Protein AF-A0A9P6CHK2-F1 (afdb_monomer)

Organism: NCBI:txid64659

Solvent-accessible surface area (backbone atoms only — not comparable to full-atom values): 5726 Å² total; per-residue (Å²): 115,68,70,64,55,51,57,49,54,55,51,51,52,50,52,53,54,51,50,54,53,48,52,56,48,52,44,52,47,28,54,52,51,20,53,48,27,46,54,51,22,74,68,53,79,56,96,46,66,68,56,31,51,50,47,33,53,50,18,48,54,54,18,52,56,27,51,53,50,34,51,50,49,51,66,73,46,65,62,49,63,58,54,50,56,63,75,51,74,65,71,94,66,94,82,87,81,77,83,88,128

Foldseek 3Di:
DVVVVVVVLVVVLVVLVVVVVVLVVLLVVLVVVLVVLQVQLVPDDDPDVVVNVVSNVVSNVSSVVSVVVSVVSCVVCVCVVVVSVVSPPPPPDDDPDDDDD

Secondary structure (DSSP, 8-state):
-HHHHHHHHHHHHHHHHHHHHHHHHHHHHHHHHHHHHHHHHHT---SSHHHHHHHHHHHHHHHHHHHHHHHHHHHHHTTHHHHHHHHT-S-SS--S-----

Nearest PDB structures (foldseek):
  8ym7-assembly1_A  TM=5.838E-01  e=2.661E-01  Homo sapiens
  6w4k-assembly1_A  TM=5.688E-01  e=3.004E-01  Homo sapiens
  4bay-assembly1_A  TM=5.651E-01  e=3.829E-01  Homo sapiens
  6kgq-assembly1_A  TM=5.679E-01  e=3.829E-01  Homo sapiens
  5l3d-assembly1_A  TM=5.441E-01  e=3.004E-01  Homo sapiens

Sequence (101 aa):
EWCKARARAHRWQEECLLLQEEMRRIEQYFQWQADWWVARGSGASNSDPTVTQGMVAYAHRQNDIRRDMLALCVETWKDLEEYSSLGSGLPNGNVFLTEFH

Stru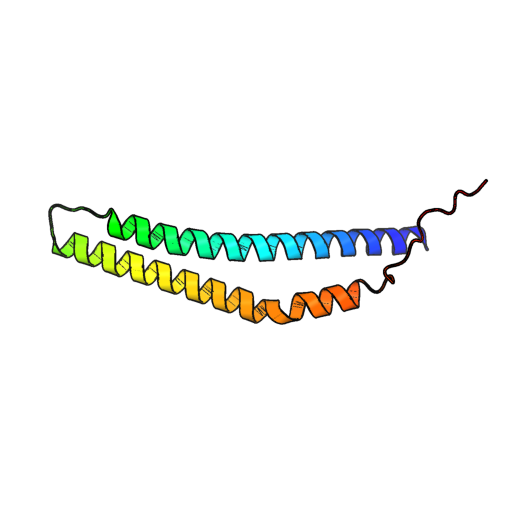cture (mmCIF, N/CA/C/O backbone):
data_AF-A0A9P6CHK2-F1
#
_entry.id   AF-A0A9P6CHK2-F1
#
loop_
_atom_site.group_PDB
_atom_site.id
_atom_site.type_symbol
_atom_site.label_atom_id
_atom_site.label_alt_id
_atom_site.label_comp_id
_atom_site.label_asym_id
_atom_site.label_entity_id
_atom_site.label_seq_id
_atom_site.pdbx_PDB_ins_code
_atom_site.Cartn_x
_atom_site.Cartn_y
_atom_site.Cartn_z
_atom_site.occupancy
_atom_site.B_iso_or_equiv
_atom_site.auth_seq_id
_atom_site.auth_comp_id
_atom_site.auth_asym_id
_atom_site.auth_atom_id
_atom_site.pdbx_PDB_model_num
ATOM 1 N N . GLU A 1 1 ? -16.727 5.676 40.493 1.00 61.91 1 GLU A N 1
ATOM 2 C CA . GLU A 1 1 ? -16.583 4.462 39.657 1.00 61.91 1 GLU A CA 1
ATOM 3 C C . GLU A 1 1 ? -17.116 4.616 38.219 1.00 61.91 1 GLU A C 1
ATOM 5 O O . GLU A 1 1 ? -16.309 4.568 37.297 1.00 61.91 1 GLU A O 1
ATOM 10 N N . TRP A 1 2 ? -18.405 4.907 37.987 1.00 70.81 2 TRP A N 1
ATOM 11 C CA . TRP A 1 2 ? -19.018 4.931 36.638 1.00 70.81 2 TRP A CA 1
ATOM 12 C C . TRP A 1 2 ? -18.421 5.923 35.623 1.00 70.81 2 TRP A C 1
ATOM 14 O O . TRP A 1 2 ? -18.149 5.547 34.484 1.00 70.81 2 TRP A O 1
ATOM 24 N N . CYS A 1 3 ? -18.143 7.169 36.020 1.00 79.56 3 CYS A N 1
ATOM 25 C CA . CYS A 1 3 ? -17.605 8.173 35.089 1.00 79.56 3 CYS A CA 1
ATOM 26 C C . CYS A 1 3 ? -16.213 7.799 34.549 1.00 79.56 3 CYS A C 1
ATOM 28 O O . CYS A 1 3 ? -15.905 8.063 33.391 1.00 79.56 3 CYS A O 1
ATOM 30 N N . LYS A 1 4 ? -15.383 7.131 35.365 1.00 78.31 4 LYS A N 1
ATOM 31 C CA . LYS A 1 4 ? -14.042 6.680 34.956 1.00 78.31 4 LYS A CA 1
ATOM 32 C C . LYS A 1 4 ? -14.118 5.522 33.961 1.00 78.31 4 LYS A C 1
ATOM 34 O O . LYS A 1 4 ? -13.349 5.502 33.007 1.00 78.31 4 LYS A O 1
ATOM 39 N N . ALA A 1 5 ? -15.037 4.577 34.169 1.00 78.00 5 ALA A N 1
ATOM 40 C CA . ALA A 1 5 ? -15.258 3.471 33.239 1.00 78.00 5 ALA A CA 1
ATOM 41 C C . ALA A 1 5 ? -15.789 3.976 31.887 1.00 78.00 5 ALA A C 1
ATOM 43 O O . ALA A 1 5 ? -15.229 3.638 30.846 1.00 78.00 5 ALA A O 1
ATOM 44 N N . ARG A 1 6 ? -16.780 4.878 31.905 1.00 78.94 6 ARG A N 1
ATOM 45 C CA . ARG A 1 6 ? -17.350 5.491 30.696 1.00 78.94 6 ARG A CA 1
ATOM 46 C C . ARG A 1 6 ? -16.314 6.282 29.890 1.00 78.94 6 ARG A C 1
ATOM 48 O O . ARG A 1 6 ? -16.241 6.132 28.677 1.00 78.94 6 ARG A O 1
ATOM 55 N N . ALA A 1 7 ? -15.469 7.071 30.556 1.00 82.44 7 ALA A N 1
ATOM 56 C CA . ALA A 1 7 ? -14.408 7.831 29.891 1.00 82.44 7 ALA A CA 1
ATOM 57 C C . ALA A 1 7 ? -13.323 6.943 29.249 1.00 82.44 7 ALA A C 1
ATOM 59 O O . ALA A 1 7 ? -12.701 7.347 28.271 1.00 82.44 7 ALA A O 1
ATOM 60 N N . ARG A 1 8 ? -13.066 5.740 29.784 1.00 84.00 8 ARG A N 1
ATOM 61 C CA . ARG A 1 8 ? -12.166 4.769 29.135 1.00 84.00 8 ARG A CA 1
ATOM 62 C C . ARG A 1 8 ? -12.818 4.124 27.918 1.00 84.00 8 ARG A C 1
ATOM 64 O O . ARG A 1 8 ? -12.154 4.003 26.901 1.00 84.00 8 ARG A O 1
ATOM 71 N N . ALA A 1 9 ? -14.101 3.774 28.011 1.00 81.50 9 ALA A N 1
ATOM 72 C CA . ALA A 1 9 ? -14.843 3.206 26.888 1.00 81.50 9 ALA A CA 1
ATOM 73 C C . ALA A 1 9 ? -14.905 4.173 25.692 1.00 81.50 9 ALA A C 1
ATOM 75 O O . ALA A 1 9 ? -14.632 3.763 24.571 1.00 81.50 9 ALA A O 1
ATOM 76 N N . HIS A 1 10 ? -15.169 5.464 25.932 1.00 79.62 10 HIS A N 1
ATOM 77 C CA . HIS A 1 10 ? -15.160 6.469 24.861 1.00 79.62 10 HIS A CA 1
ATOM 78 C C . HIS A 1 10 ? -13.785 6.637 24.204 1.00 79.62 10 HIS A C 1
ATOM 80 O O . HIS A 1 10 ? -13.710 6.689 22.983 1.00 79.62 10 HIS A O 1
ATOM 86 N N . ARG A 1 11 ? -12.701 6.689 24.991 1.00 86.00 11 ARG A N 1
ATOM 87 C CA . ARG A 1 11 ? -11.343 6.788 24.429 1.00 86.00 11 ARG A CA 1
ATOM 88 C C . ARG A 1 11 ? -10.959 5.556 23.621 1.00 86.00 11 ARG A C 1
ATOM 90 O O . ARG A 1 11 ? -10.399 5.693 22.547 1.00 86.00 11 ARG A O 1
ATOM 97 N N . TRP A 1 12 ? -11.309 4.370 24.112 1.00 86.50 12 TRP A N 1
ATOM 98 C CA . TRP A 1 12 ? -11.087 3.131 23.374 1.00 86.50 12 TRP A CA 1
ATOM 99 C C . TRP A 1 12 ? -11.817 3.138 22.027 1.00 86.50 12 TRP A C 1
ATOM 101 O O . TRP A 1 12 ? -11.234 2.804 21.004 1.00 86.50 12 TRP A O 1
ATOM 111 N N . GLN A 1 13 ? -13.074 3.588 22.011 1.00 84.94 13 GLN A N 1
ATOM 112 C CA . GLN A 1 13 ? -13.837 3.718 20.772 1.00 84.94 13 GLN A CA 1
ATOM 113 C C . GLN A 1 13 ? -13.180 4.700 19.788 1.00 84.94 13 GLN A C 1
ATOM 115 O O . GLN A 1 13 ? -13.110 4.408 18.597 1.00 84.94 13 GLN A O 1
ATOM 120 N N . GLU A 1 14 ? -12.686 5.841 20.270 1.00 88.12 14 GLU A N 1
ATOM 121 C CA . GLU A 1 14 ? -11.948 6.809 19.449 1.00 88.12 14 GLU A CA 1
ATOM 122 C C . GLU A 1 14 ? -10.665 6.199 18.862 1.00 88.12 14 GLU A C 1
ATOM 124 O O . GLU A 1 14 ? -10.427 6.314 17.662 1.00 88.12 14 GLU A O 1
ATOM 129 N N . GLU A 1 15 ? -9.880 5.486 19.673 1.00 89.44 15 GLU A N 1
ATOM 130 C CA . GLU A 1 15 ? -8.668 4.789 19.227 1.00 89.44 15 GLU A CA 1
ATOM 131 C C . GLU A 1 15 ? -8.973 3.733 18.151 1.00 89.44 15 GLU A C 1
ATOM 133 O O . GLU A 1 15 ? -8.253 3.654 17.154 1.00 89.44 15 GLU A O 1
ATOM 138 N N . CYS A 1 16 ? -10.062 2.967 18.293 1.00 87.50 16 CYS A N 1
ATOM 139 C CA . CYS A 1 16 ? -10.492 2.008 17.272 1.00 87.50 16 CYS A CA 1
ATOM 140 C C . CYS A 1 16 ? -10.855 2.690 15.944 1.00 87.50 16 CYS A C 1
ATOM 142 O O . CYS A 1 16 ? -10.438 2.220 14.887 1.00 87.50 16 CYS A O 1
ATOM 144 N N . LEU A 1 17 ? -11.596 3.803 15.987 1.00 88.00 17 LEU A N 1
ATOM 145 C CA . LEU A 1 17 ? -11.970 4.559 14.785 1.00 88.00 17 LEU A CA 1
ATOM 146 C C . LEU A 1 17 ? -10.745 5.165 14.087 1.00 88.00 17 LEU A C 1
ATOM 148 O O . LEU A 1 17 ? -10.640 5.114 12.862 1.00 88.00 17 LEU A O 1
ATOM 152 N N . LEU A 1 18 ? -9.801 5.710 14.857 1.00 91.38 18 LEU A N 1
ATOM 153 C CA . LEU A 1 18 ? -8.550 6.244 14.317 1.00 91.38 18 LEU A CA 1
ATOM 154 C C . LEU A 1 18 ? -7.711 5.150 13.655 1.00 91.38 18 LEU A C 1
ATOM 156 O O . LEU A 1 18 ? -7.180 5.366 12.568 1.00 91.38 18 LEU A O 1
ATOM 160 N N . LEU A 1 19 ? -7.621 3.971 14.275 1.00 90.81 19 LEU A N 1
ATOM 161 C CA . LEU A 1 19 ? -6.874 2.848 13.717 1.00 90.81 19 LEU A CA 1
ATOM 162 C C . LEU A 1 19 ? -7.444 2.402 12.364 1.00 90.81 19 LEU A C 1
ATOM 164 O O . LEU A 1 19 ? -6.679 2.197 11.426 1.00 90.81 19 LEU A O 1
ATOM 168 N N . GLN A 1 20 ? -8.771 2.313 12.242 1.00 90.50 20 GLN A N 1
ATOM 169 C CA . GLN A 1 20 ? -9.436 1.969 10.980 1.00 90.50 20 GLN A CA 1
ATOM 170 C C . GLN A 1 20 ? -9.128 2.978 9.867 1.00 90.50 20 GLN A C 1
ATOM 172 O O . GLN A 1 20 ? -8.834 2.592 8.734 1.00 90.50 20 GLN A O 1
ATOM 177 N N . GLU A 1 21 ? -9.160 4.273 10.182 1.00 93.31 21 GLU A N 1
ATOM 178 C CA . GLU A 1 21 ? -8.823 5.305 9.203 1.00 93.31 21 GLU A CA 1
ATOM 179 C C . GLU A 1 21 ? -7.343 5.246 8.799 1.00 93.31 21 GLU A C 1
ATOM 181 O O . GLU A 1 21 ? -7.021 5.412 7.621 1.00 93.31 21 GLU A O 1
ATOM 186 N N . GLU A 1 22 ? -6.432 4.959 9.731 1.00 95.19 22 GLU A N 1
ATOM 187 C CA . GLU A 1 22 ? -5.013 4.792 9.406 1.00 95.19 22 GLU A CA 1
ATOM 188 C C . GLU A 1 22 ? -4.751 3.551 8.545 1.00 95.19 22 GLU A C 1
ATOM 190 O O . GLU A 1 22 ? -3.992 3.633 7.581 1.00 95.19 22 GLU A O 1
ATOM 195 N N . MET A 1 23 ? -5.434 2.433 8.795 1.00 94.62 23 MET A N 1
ATOM 196 C CA . MET A 1 23 ? -5.369 1.254 7.922 1.00 94.62 23 MET A CA 1
ATOM 197 C C . MET A 1 23 ? -5.788 1.606 6.490 1.00 94.62 23 MET A C 1
ATOM 199 O O . MET A 1 23 ? -5.032 1.388 5.540 1.00 94.62 23 MET A O 1
ATOM 203 N N . ARG A 1 24 ? -6.936 2.279 6.335 1.00 94.75 24 ARG A N 1
ATOM 204 C CA . ARG A 1 24 ? -7.421 2.757 5.033 1.00 94.75 24 ARG A CA 1
ATOM 205 C C . ARG A 1 24 ? -6.399 3.669 4.347 1.00 94.75 24 ARG A C 1
ATOM 207 O O . ARG A 1 24 ? -6.202 3.597 3.131 1.00 94.75 24 ARG A O 1
ATOM 214 N N . ARG A 1 25 ? -5.748 4.569 5.091 1.00 97.44 25 ARG A N 1
ATOM 215 C CA . ARG A 1 25 ? -4.703 5.467 4.561 1.00 97.44 25 ARG A CA 1
ATOM 216 C C . ARG A 1 25 ? -3.462 4.712 4.112 1.00 97.44 25 ARG A C 1
ATOM 218 O O . ARG A 1 25 ? -2.923 5.044 3.058 1.00 97.44 25 ARG A O 1
ATOM 225 N N . ILE A 1 26 ? -3.031 3.703 4.865 1.00 97.50 26 ILE A N 1
ATOM 226 C CA . ILE A 1 26 ? -1.870 2.878 4.522 1.00 97.50 26 ILE A CA 1
ATOM 227 C C . ILE A 1 26 ? -2.106 2.136 3.201 1.00 97.50 26 ILE A C 1
ATOM 229 O O . ILE A 1 26 ? -1.234 2.159 2.331 1.00 97.50 26 ILE A O 1
ATOM 233 N N . GLU A 1 27 ? -3.290 1.553 2.998 1.00 97.44 27 GLU A N 1
ATOM 234 C CA . GLU A 1 27 ? -3.627 0.889 1.730 1.00 97.44 27 GLU A CA 1
ATOM 235 C C . GLU A 1 27 ? -3.566 1.859 0.542 1.00 97.44 27 GLU A C 1
ATOM 237 O O . GLU A 1 27 ? -2.889 1.597 -0.457 1.00 97.44 27 GLU A O 1
ATOM 242 N N . GLN A 1 28 ? -4.210 3.025 0.668 1.00 98.06 28 GLN A N 1
ATOM 243 C CA . GLN A 1 28 ? -4.175 4.064 -0.369 1.00 98.06 28 GLN A CA 1
ATOM 244 C C . GLN A 1 28 ? -2.753 4.556 -0.643 1.00 98.06 28 GLN A C 1
ATOM 246 O O . GLN A 1 28 ? -2.402 4.819 -1.794 1.00 98.06 28 GLN A O 1
ATOM 251 N N . TYR A 1 29 ? -1.927 4.675 0.397 1.00 98.12 29 TYR A N 1
ATOM 252 C CA . TYR A 1 29 ? -0.540 5.090 0.258 1.00 98.12 29 TYR A CA 1
ATOM 253 C C . TYR A 1 29 ? 0.271 4.077 -0.554 1.00 98.12 29 TYR A C 1
ATOM 255 O O . TYR A 1 29 ? 0.950 4.474 -1.503 1.00 98.12 29 TYR A O 1
ATOM 263 N N . PHE A 1 30 ? 0.184 2.780 -0.240 1.00 98.44 30 PHE A N 1
ATOM 264 C CA . PHE A 1 30 ? 0.905 1.755 -0.999 1.00 98.44 30 PHE A CA 1
ATOM 265 C C . PHE A 1 30 ? 0.430 1.669 -2.445 1.00 98.44 30 PHE A C 1
ATOM 267 O O . PHE A 1 30 ? 1.262 1.579 -3.351 1.00 98.44 30 PHE A O 1
ATOM 274 N N . GLN A 1 31 ? -0.880 1.769 -2.668 1.00 98.38 31 GLN A N 1
ATOM 275 C CA . GLN A 1 31 ? -1.475 1.830 -3.998 1.00 98.38 31 GLN A CA 1
ATOM 276 C C . GLN A 1 31 ? -0.896 2.997 -4.814 1.00 98.38 31 GLN A C 1
ATOM 278 O O . GLN A 1 31 ? -0.316 2.792 -5.881 1.00 98.38 31 GLN A O 1
ATOM 283 N N . TRP A 1 32 ? -0.973 4.215 -4.274 1.00 98.56 32 TRP A N 1
ATOM 284 C CA . TRP A 1 32 ? -0.433 5.412 -4.917 1.00 98.56 32 TRP A CA 1
ATOM 285 C C . TRP A 1 32 ? 1.077 5.309 -5.168 1.00 98.56 32 TRP A C 1
ATOM 287 O O . TRP A 1 32 ? 1.557 5.652 -6.249 1.00 98.56 32 TRP A O 1
ATOM 297 N N . GLN A 1 33 ? 1.843 4.816 -4.193 1.00 98.38 33 GLN A N 1
ATOM 298 C CA . GLN A 1 33 ? 3.295 4.720 -4.311 1.00 98.38 33 GLN A CA 1
ATOM 299 C C . GLN A 1 33 ? 3.710 3.682 -5.363 1.00 98.38 33 GLN A C 1
ATOM 301 O O . GLN A 1 33 ? 4.691 3.895 -6.081 1.00 9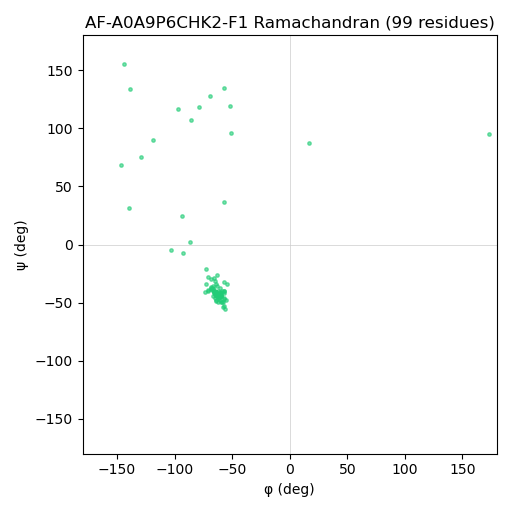8.38 33 GLN A O 1
ATOM 306 N N . ALA A 1 34 ? 2.977 2.571 -5.477 1.00 98.38 34 ALA A N 1
ATOM 307 C CA . ALA A 1 34 ? 3.193 1.580 -6.523 1.00 98.38 34 ALA A CA 1
ATOM 308 C C . ALA A 1 34 ? 3.040 2.224 -7.910 1.00 98.38 34 ALA A C 1
ATOM 310 O O . ALA A 1 34 ? 3.933 2.103 -8.755 1.00 98.38 34 ALA A O 1
ATOM 311 N N . ASP A 1 35 ? 1.950 2.955 -8.133 1.00 97.88 35 ASP A N 1
ATOM 312 C CA . ASP A 1 35 ? 1.672 3.603 -9.419 1.00 97.88 35 ASP A CA 1
ATOM 313 C C . ASP A 1 35 ? 2.685 4.719 -9.719 1.00 97.88 35 ASP A C 1
ATOM 315 O O . ASP A 1 35 ? 3.165 4.859 -10.848 1.00 97.88 35 ASP A O 1
ATOM 319 N N . TRP A 1 36 ? 3.102 5.459 -8.688 1.00 98.25 36 TRP A N 1
ATOM 320 C CA . TRP A 1 36 ? 4.153 6.467 -8.796 1.00 98.25 36 TRP A CA 1
ATOM 321 C C . TRP A 1 36 ? 5.486 5.878 -9.277 1.00 98.25 36 TRP A C 1
ATOM 323 O O . TRP A 1 36 ? 6.160 6.492 -10.107 1.00 98.25 36 TRP A O 1
ATOM 333 N N . TRP A 1 37 ? 5.866 4.681 -8.814 1.00 98.25 37 TRP A N 1
ATOM 334 C CA . TRP A 1 37 ? 7.081 4.015 -9.293 1.00 98.25 37 TRP A CA 1
ATOM 335 C C . TRP A 1 37 ? 7.003 3.679 -10.784 1.00 98.25 37 TRP A C 1
ATOM 337 O O . TRP A 1 37 ? 7.960 3.954 -11.506 1.00 98.25 37 TRP A O 1
ATOM 347 N N . VAL A 1 38 ? 5.866 3.174 -11.2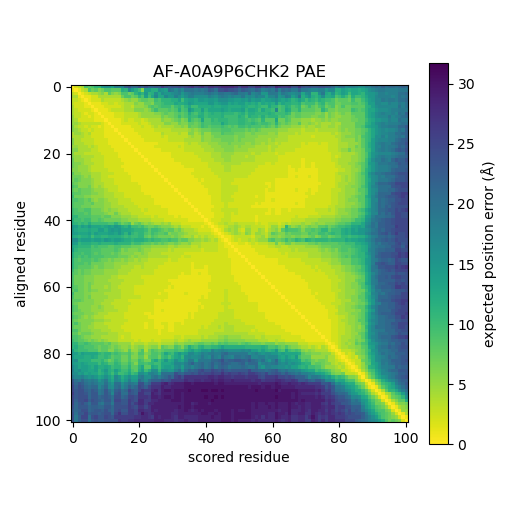70 1.00 96.94 38 VAL A N 1
ATOM 348 C CA . VAL A 1 38 ? 5.663 2.877 -12.703 1.00 96.94 38 VAL A CA 1
ATOM 349 C C . VAL A 1 38 ? 5.747 4.147 -13.548 1.00 96.94 38 VAL A C 1
ATOM 351 O O . VAL A 1 38 ? 6.441 4.169 -14.570 1.00 96.94 38 VAL A O 1
ATOM 354 N N . ALA A 1 39 ? 5.106 5.230 -13.102 1.00 97.06 39 ALA A N 1
ATOM 355 C CA . ALA A 1 39 ? 5.182 6.525 -13.773 1.00 97.06 39 ALA A CA 1
ATOM 356 C C . ALA A 1 39 ? 6.626 7.055 -13.817 1.00 97.06 39 ALA A C 1
ATOM 358 O O . ALA A 1 39 ? 7.095 7.520 -14.857 1.00 97.06 39 ALA A O 1
ATOM 359 N N . ARG A 1 40 ? 7.368 6.918 -12.711 1.00 95.56 40 ARG A N 1
ATOM 360 C CA . ARG A 1 40 ? 8.777 7.316 -12.621 1.00 95.56 40 ARG A CA 1
ATOM 361 C C . ARG A 1 40 ? 9.679 6.506 -13.553 1.00 95.56 40 ARG A C 1
ATOM 363 O O . ARG A 1 40 ? 10.576 7.085 -14.157 1.00 95.56 40 ARG A O 1
ATOM 370 N N . GLY A 1 41 ? 9.457 5.196 -13.667 1.00 95.12 41 GLY A N 1
ATOM 371 C CA . GLY A 1 41 ? 10.183 4.339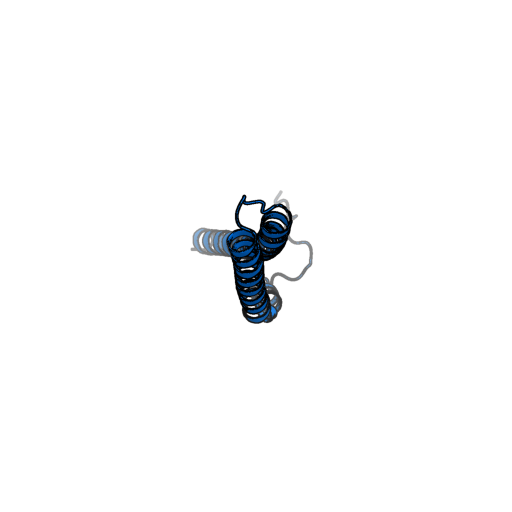 -14.608 1.00 95.12 41 GLY A CA 1
ATOM 372 C C . GLY A 1 41 ? 9.901 4.717 -16.061 1.00 95.12 41 GLY A C 1
ATOM 373 O O . GLY A 1 41 ? 10.827 4.853 -16.850 1.00 95.12 41 GLY A O 1
ATOM 374 N N . SER A 1 42 ? 8.636 4.977 -16.391 1.00 92.12 42 SER A N 1
ATOM 375 C CA . SER A 1 42 ? 8.213 5.365 -17.746 1.00 92.12 42 SER A CA 1
ATOM 376 C C . SER A 1 42 ? 8.785 6.718 -18.187 1.00 92.12 42 SER A C 1
ATOM 378 O O . SER A 1 42 ? 9.051 6.924 -19.367 1.00 92.12 42 SER A O 1
ATOM 380 N N . GLY A 1 43 ? 8.991 7.640 -17.242 1.00 91.00 43 GLY A N 1
ATOM 381 C CA . GLY A 1 43 ? 9.642 8.931 -17.481 1.00 91.00 43 GLY A CA 1
ATOM 382 C C . GLY A 1 43 ? 11.172 8.908 -17.374 1.00 91.00 43 GLY A C 1
ATOM 383 O O . GLY A 1 43 ? 11.795 9.965 -17.477 1.00 91.00 43 GLY A O 1
ATOM 384 N N . ALA A 1 44 ? 11.792 7.749 -17.123 1.00 89.12 44 ALA A N 1
ATOM 385 C CA . ALA A 1 44 ? 13.240 7.645 -16.993 1.00 89.12 44 ALA A CA 1
ATOM 386 C C . ALA A 1 44 ? 13.925 7.870 -18.348 1.00 89.12 44 ALA A C 1
ATOM 388 O O . ALA A 1 44 ? 13.619 7.206 -19.335 1.00 89.12 44 ALA A O 1
ATOM 389 N N . SER A 1 45 ? 14.893 8.784 -18.379 1.00 91.44 45 SER A N 1
ATOM 390 C CA . SER A 1 45 ? 15.735 9.029 -19.546 1.00 91.44 45 SER A CA 1
ATOM 391 C C . SER A 1 45 ? 17.177 9.235 -19.103 1.00 91.44 45 SER A C 1
ATOM 393 O O . SER A 1 45 ? 17.450 9.949 -18.135 1.00 91.44 45 SER A O 1
ATOM 395 N N . ASN A 1 46 ? 18.096 8.580 -19.802 1.00 93.25 46 ASN A N 1
ATOM 396 C CA . ASN A 1 46 ? 19.532 8.693 -19.616 1.00 93.25 46 ASN A CA 1
ATOM 397 C C . ASN A 1 46 ? 20.222 8.597 -20.986 1.00 93.25 46 ASN A C 1
ATOM 399 O O . ASN A 1 46 ? 19.673 8.008 -21.917 1.00 93.25 46 ASN A O 1
ATOM 403 N N . SER A 1 47 ? 21.426 9.163 -21.110 1.00 93.06 47 SER A N 1
ATOM 404 C CA . SER A 1 47 ? 22.241 9.050 -22.325 1.00 93.06 47 SER A CA 1
ATOM 405 C C . SER A 1 47 ? 22.656 7.608 -22.630 1.00 93.06 47 SER A C 1
ATOM 407 O O . SER A 1 47 ? 22.901 7.289 -23.789 1.00 93.06 47 SER A O 1
ATOM 409 N N . ASP A 1 48 ? 22.735 6.745 -21.611 1.00 95.19 48 ASP A N 1
ATOM 410 C CA . ASP A 1 48 ? 22.999 5.314 -21.772 1.00 95.19 48 ASP A CA 1
ATOM 41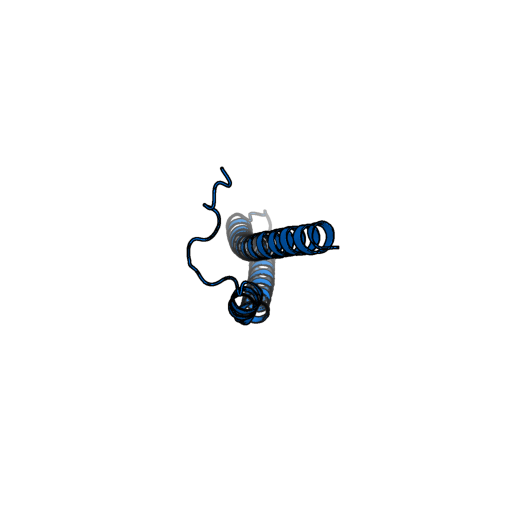1 C C . ASP A 1 48 ? 21.684 4.501 -21.756 1.00 95.19 48 ASP A C 1
ATOM 413 O O . ASP A 1 48 ? 21.006 4.447 -20.720 1.00 95.19 48 ASP A O 1
ATOM 417 N N . PRO A 1 49 ? 21.322 3.821 -22.863 1.00 92.94 49 PRO A N 1
ATOM 418 C CA . PRO A 1 49 ? 20.141 2.960 -22.928 1.00 92.94 49 PRO A CA 1
ATOM 419 C C . PRO A 1 49 ? 20.128 1.835 -21.885 1.00 92.94 49 PRO A C 1
ATOM 421 O O . PRO A 1 49 ? 19.061 1.467 -21.394 1.00 92.94 49 PRO A O 1
ATOM 424 N N . THR A 1 50 ? 21.297 1.312 -21.510 1.00 95.69 50 THR A N 1
ATOM 425 C CA . THR A 1 50 ? 21.435 0.249 -20.501 1.00 95.69 50 THR A CA 1
ATOM 426 C C . THR A 1 50 ? 21.010 0.756 -19.128 1.00 95.69 50 THR A C 1
ATOM 428 O O . THR A 1 50 ? 20.309 0.068 -18.383 1.00 95.69 50 THR A O 1
ATOM 431 N N . VAL A 1 51 ? 21.385 1.997 -18.805 1.00 94.94 51 VAL A N 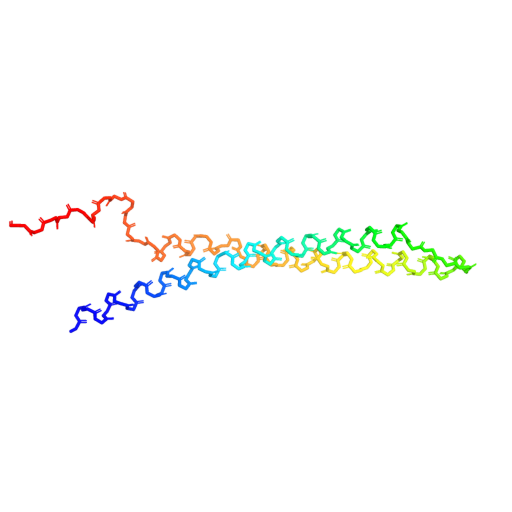1
ATOM 432 C CA . VAL A 1 51 ? 20.990 2.655 -17.556 1.00 94.94 51 VAL A CA 1
ATOM 433 C C . VAL A 1 51 ? 19.486 2.906 -17.548 1.00 94.94 51 VAL A C 1
ATOM 435 O O . VAL A 1 51 ? 18.834 2.590 -16.554 1.00 94.94 51 VAL A O 1
ATOM 438 N N . THR A 1 52 ? 18.910 3.385 -18.656 1.00 95.25 52 THR A N 1
ATOM 439 C CA . THR A 1 52 ? 17.452 3.550 -18.788 1.00 95.25 52 THR A CA 1
ATOM 440 C C . THR A 1 52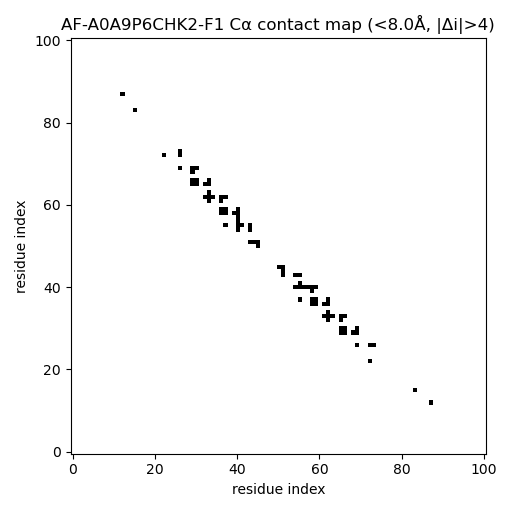 ? 16.715 2.228 -18.559 1.00 95.25 52 THR A C 1
ATOM 442 O O . THR A 1 52 ? 15.770 2.178 -17.771 1.00 95.25 52 THR A O 1
ATOM 445 N N . GLN A 1 53 ? 17.177 1.131 -19.168 1.00 96.06 53 GLN A N 1
ATOM 446 C CA . GLN A 1 53 ? 16.590 -0.194 -18.960 1.00 96.06 53 GLN A CA 1
ATOM 447 C C . GLN A 1 53 ? 16.674 -0.634 -17.489 1.00 96.06 53 GLN A C 1
ATOM 449 O O . GLN A 1 53 ? 15.693 -1.136 -16.936 1.00 96.06 53 GLN A O 1
ATOM 454 N N . GLY A 1 54 ? 17.814 -0.403 -16.831 1.00 96.81 54 GLY A N 1
ATOM 455 C CA . GLY A 1 54 ? 17.988 -0.678 -15.405 1.00 96.81 54 GLY A CA 1
ATOM 456 C C . GLY A 1 54 ? 17.048 0.141 -14.513 1.00 96.81 54 GLY A C 1
ATOM 457 O O . GLY A 1 54 ? 16.479 -0.396 -13.562 1.00 96.81 54 GLY A O 1
ATOM 458 N N . MET A 1 55 ? 16.826 1.419 -14.835 1.00 96.56 55 MET A N 1
ATOM 459 C CA . MET A 1 55 ? 15.890 2.290 -14.112 1.00 96.56 55 MET A CA 1
ATOM 460 C C . MET A 1 55 ? 14.444 1.802 -14.233 1.00 96.56 55 MET A C 1
ATOM 462 O O . MET A 1 55 ? 13.736 1.757 -13.227 1.00 96.56 55 MET A O 1
ATOM 466 N N . VAL A 1 56 ? 14.021 1.401 -15.436 1.00 97.44 56 VAL A N 1
ATOM 467 C CA . VAL A 1 56 ? 12.690 0.826 -15.683 1.00 97.44 56 VAL A CA 1
ATOM 468 C C . VAL A 1 56 ? 12.520 -0.480 -14.905 1.00 97.44 56 VAL A C 1
ATOM 470 O O . VAL A 1 56 ? 11.550 -0.633 -14.163 1.00 97.44 56 VAL A O 1
ATOM 473 N N . ALA A 1 57 ? 13.488 -1.395 -14.994 1.00 97.50 57 ALA A N 1
ATOM 474 C CA . ALA A 1 57 ? 13.448 -2.660 -14.262 1.00 97.50 57 ALA A CA 1
ATOM 475 C C . ALA A 1 57 ? 13.384 -2.446 -12.739 1.00 97.50 57 ALA A C 1
ATOM 477 O O . ALA A 1 57 ? 12.610 -3.101 -12.040 1.00 97.50 57 ALA A O 1
ATOM 478 N N . TYR A 1 58 ? 14.159 -1.492 -12.215 1.00 97.69 58 TYR A N 1
ATOM 479 C CA . TYR A 1 58 ? 14.124 -1.149 -10.798 1.00 97.69 58 TYR A CA 1
ATOM 480 C C . TYR A 1 58 ? 12.778 -0.548 -10.379 1.00 97.69 58 TYR A C 1
ATOM 482 O O . TYR A 1 58 ? 12.249 -0.911 -9.330 1.00 97.69 58 TYR A O 1
ATOM 490 N N . ALA A 1 59 ? 12.201 0.332 -11.197 1.00 98.19 59 ALA A N 1
ATOM 491 C CA . ALA A 1 59 ? 10.886 0.908 -10.951 1.00 98.19 59 ALA A CA 1
ATOM 492 C C . ALA A 1 59 ? 9.788 -0.166 -10.872 1.00 98.19 59 ALA A C 1
ATOM 494 O O . ALA A 1 59 ? 8.995 -0.145 -9.930 1.00 98.19 59 ALA A O 1
ATOM 495 N N . HIS A 1 60 ? 9.787 -1.141 -11.787 1.00 98.25 60 HIS A N 1
ATOM 496 C CA . HIS A 1 60 ? 8.866 -2.280 -11.726 1.00 98.25 60 HIS A CA 1
ATOM 497 C C . HIS A 1 60 ? 9.059 -3.105 -10.453 1.00 98.25 60 HIS A C 1
ATOM 499 O O . HIS A 1 60 ? 8.100 -3.330 -9.725 1.00 98.25 60 HIS A O 1
ATOM 505 N N . ARG A 1 61 ? 10.305 -3.429 -10.088 1.00 98.44 61 ARG A N 1
ATOM 506 C CA . ARG A 1 61 ? 10.578 -4.129 -8.825 1.00 98.44 61 ARG A CA 1
ATOM 507 C C . ARG A 1 61 ? 10.051 -3.367 -7.605 1.00 98.44 61 ARG A C 1
ATOM 509 O O . ARG A 1 61 ? 9.565 -3.974 -6.655 1.00 98.44 61 ARG A O 1
ATOM 516 N N . GLN A 1 62 ? 10.179 -2.039 -7.585 1.00 98.50 62 GLN A N 1
ATOM 517 C CA . GLN A 1 62 ? 9.642 -1.236 -6.486 1.00 98.50 62 GLN A CA 1
ATOM 518 C C . GLN A 1 62 ? 8.110 -1.242 -6.473 1.00 98.50 62 GLN A C 1
ATOM 520 O O . GLN A 1 62 ? 7.550 -1.305 -5.381 1.00 98.50 62 GLN A O 1
ATOM 525 N N . ASN A 1 63 ? 7.452 -1.198 -7.637 1.00 98.50 63 ASN A N 1
ATOM 526 C CA . ASN A 1 63 ? 6.001 -1.356 -7.758 1.00 98.50 63 ASN A CA 1
ATOM 527 C C . ASN A 1 63 ? 5.541 -2.689 -7.151 1.00 98.50 63 ASN A C 1
ATOM 529 O O . ASN A 1 63 ? 4.716 -2.656 -6.240 1.00 98.50 63 ASN A O 1
ATOM 533 N N . ASP A 1 64 ? 6.148 -3.807 -7.561 1.00 98.50 64 ASP A N 1
ATOM 534 C CA . ASP A 1 64 ? 5.807 -5.151 -7.076 1.00 98.50 64 ASP A CA 1
ATOM 535 C C . ASP A 1 64 ? 5.891 -5.230 -5.544 1.00 98.50 64 ASP A C 1
ATOM 537 O O . ASP A 1 64 ? 4.930 -5.610 -4.885 1.00 98.50 64 ASP A O 1
ATOM 541 N N . ILE A 1 65 ? 6.980 -4.724 -4.949 1.00 98.56 65 ILE A N 1
ATOM 542 C CA . ILE A 1 65 ? 7.148 -4.699 -3.484 1.00 98.56 65 ILE A CA 1
ATOM 543 C C . ILE A 1 65 ? 6.000 -3.954 -2.781 1.00 98.56 65 ILE A C 1
ATOM 545 O O . ILE A 1 65 ? 5.555 -4.378 -1.717 1.00 98.56 65 ILE A O 1
ATOM 549 N N . ARG A 1 66 ? 5.512 -2.832 -3.333 1.00 98.50 66 ARG A N 1
ATOM 550 C CA . ARG A 1 66 ? 4.391 -2.091 -2.715 1.00 98.50 66 ARG A CA 1
ATOM 551 C C . ARG A 1 66 ? 3.076 -2.830 -2.894 1.00 98.50 66 ARG A C 1
ATOM 553 O O . ARG A 1 66 ? 2.233 -2.761 -2.007 1.00 98.50 66 ARG A O 1
ATOM 560 N N . ARG A 1 67 ? 2.895 -3.520 -4.021 1.00 98.50 67 ARG A N 1
ATOM 561 C CA . ARG A 1 67 ? 1.718 -4.360 -4.260 1.00 98.50 67 ARG A CA 1
ATOM 562 C C . ARG A 1 67 ? 1.677 -5.537 -3.293 1.00 98.50 67 ARG A C 1
ATOM 564 O O . ARG A 1 67 ? 0.617 -5.793 -2.734 1.00 98.50 67 ARG A O 1
ATOM 571 N N . ASP A 1 68 ? 2.820 -6.151 -3.007 1.00 98.56 68 ASP A N 1
ATOM 572 C CA . ASP A 1 68 ? 2.931 -7.208 -2.001 1.00 98.56 68 ASP A CA 1
ATOM 573 C C . ASP A 1 68 ? 2.630 -6.682 -0.589 1.00 98.56 68 ASP A C 1
ATOM 575 O O . ASP A 1 68 ? 1.885 -7.311 0.161 1.00 98.56 68 ASP A O 1
ATOM 579 N N . MET A 1 69 ? 3.151 -5.501 -0.229 1.00 98.31 69 MET A N 1
ATOM 580 C CA . MET A 1 69 ? 2.829 -4.850 1.050 1.00 98.31 69 MET A CA 1
ATOM 581 C C . MET A 1 69 ? 1.334 -4.536 1.173 1.00 98.31 69 MET A C 1
ATOM 583 O O . MET A 1 69 ? 0.742 -4.800 2.215 1.00 98.31 69 MET A O 1
ATOM 587 N N . LEU A 1 70 ? 0.718 -4.016 0.107 1.00 98.25 70 LEU A N 1
ATOM 588 C CA . LEU A 1 70 ? -0.720 -3.765 0.054 1.00 98.25 70 LEU A CA 1
ATOM 589 C C . LEU A 1 70 ? -1.518 -5.062 0.232 1.00 98.25 70 LEU A C 1
ATOM 591 O O . LEU A 1 70 ? -2.429 -5.101 1.052 1.00 98.25 70 LEU A O 1
ATOM 595 N N . ALA A 1 71 ? -1.162 -6.122 -0.497 1.00 97.94 71 ALA A N 1
ATOM 596 C CA . ALA A 1 71 ? -1.826 -7.417 -0.391 1.00 97.94 71 ALA A CA 1
ATOM 597 C C . ALA A 1 71 ? -1.718 -7.993 1.026 1.00 97.94 71 ALA A C 1
ATOM 599 O O . ALA A 1 71 ? -2.704 -8.490 1.563 1.00 97.94 71 ALA A O 1
ATOM 600 N N . LEU A 1 72 ? -0.547 -7.868 1.659 1.00 97.25 72 LEU A N 1
ATOM 601 C CA . LEU A 1 72 ? -0.351 -8.276 3.045 1.00 97.25 72 LEU A CA 1
ATOM 602 C C . LEU A 1 72 ? -1.224 -7.463 4.009 1.00 97.25 72 LEU A C 1
ATOM 604 O O . LEU A 1 72 ? -1.830 -8.054 4.897 1.00 97.25 72 LEU A O 1
ATOM 608 N N . CYS A 1 73 ? -1.302 -6.138 3.848 1.00 95.62 73 CYS A N 1
ATOM 609 C CA . CYS A 1 73 ? -2.181 -5.283 4.649 1.00 95.62 73 CYS A CA 1
ATOM 610 C C . CYS A 1 73 ? -3.644 -5.723 4.530 1.00 95.62 73 CYS A C 1
ATOM 612 O O . CYS A 1 73 ? -4.260 -6.033 5.546 1.00 95.62 73 CYS A O 1
ATOM 614 N N . VAL A 1 74 ? -4.154 -5.842 3.301 1.00 95.31 74 VAL A N 1
ATOM 615 C CA . VAL A 1 74 ? -5.536 -6.265 3.026 1.00 95.31 74 VAL A CA 1
ATOM 616 C C . VAL A 1 74 ? -5.825 -7.634 3.643 1.00 95.31 74 VAL A C 1
ATOM 618 O O . VAL A 1 74 ? -6.822 -7.801 4.340 1.00 95.31 74 VAL A O 1
ATOM 621 N N . GLU A 1 75 ? -4.931 -8.607 3.457 1.00 95.25 75 GLU A N 1
ATOM 622 C CA . GLU A 1 75 ? -5.101 -9.956 4.006 1.00 95.25 75 GLU A CA 1
ATOM 623 C C . GLU A 1 75 ? -5.049 -9.972 5.540 1.00 95.25 75 GLU A C 1
ATOM 625 O O . GLU A 1 75 ? -5.826 -10.672 6.183 1.00 95.25 75 GLU A O 1
ATOM 630 N N . THR A 1 76 ? -4.157 -9.182 6.142 1.00 93.50 76 THR A N 1
ATOM 631 C CA . THR A 1 76 ? -4.015 -9.092 7.606 1.00 93.50 76 THR A CA 1
ATOM 632 C C . THR A 1 76 ? -5.226 -8.417 8.250 1.00 93.50 76 THR A C 1
ATOM 634 O O . THR A 1 76 ? -5.553 -8.688 9.404 1.00 93.50 76 THR A O 1
ATOM 637 N N . TRP A 1 77 ? -5.887 -7.518 7.524 1.00 92.81 77 TRP A N 1
ATOM 638 C CA . TRP A 1 77 ? -6.947 -6.659 8.046 1.00 92.81 77 TRP A CA 1
ATOM 639 C C . TRP A 1 77 ? -8.361 -7.096 7.668 1.00 92.81 77 TRP A C 1
ATOM 641 O O . TRP A 1 77 ? -9.318 -6.523 8.188 1.00 92.81 77 TRP A O 1
ATOM 651 N N . LYS A 1 78 ? -8.507 -8.135 6.840 1.00 87.88 78 LYS A N 1
ATOM 652 C CA . LYS A 1 78 ? -9.800 -8.630 6.345 1.00 87.88 78 LYS A CA 1
ATOM 653 C C . LYS A 1 78 ? -10.817 -8.963 7.447 1.00 87.88 78 LYS A C 1
ATOM 655 O O . LYS A 1 78 ? -12.004 -8.730 7.263 1.00 87.88 78 LYS A O 1
ATOM 660 N N . ASP A 1 79 ? -10.354 -9.449 8.600 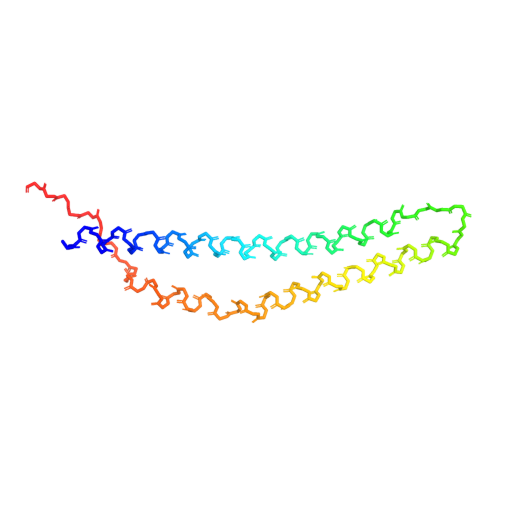1.00 84.12 79 ASP A N 1
ATOM 661 C CA . ASP A 1 79 ? -11.226 -9.846 9.715 1.00 84.12 79 ASP A CA 1
ATOM 662 C C . ASP A 1 79 ? -11.433 -8.697 10.724 1.00 84.12 79 ASP A C 1
ATOM 664 O O . ASP A 1 79 ? -12.226 -8.801 11.661 1.00 84.12 79 ASP A O 1
ATOM 668 N N . LEU A 1 80 ? -10.717 -7.575 10.573 1.00 78.44 80 LEU A N 1
ATOM 669 C CA . LEU A 1 80 ? -10.722 -6.501 11.570 1.00 78.44 80 LEU A CA 1
ATOM 670 C C . LEU A 1 80 ? -12.051 -5.733 11.607 1.00 78.44 80 LEU A C 1
ATOM 672 O O . LEU A 1 80 ? -12.434 -5.215 12.657 1.00 78.44 80 LEU A O 1
ATOM 676 N N . GLU A 1 81 ? -12.770 -5.675 10.485 1.00 70.38 81 GLU A N 1
ATOM 677 C CA . GLU A 1 81 ? -14.121 -5.109 10.417 1.00 70.38 81 GLU A CA 1
ATOM 678 C C . GLU A 1 81 ? -15.110 -5.930 11.258 1.00 70.38 81 GLU A C 1
ATOM 680 O O . GLU A 1 81 ? -15.902 -5.364 12.017 1.00 70.38 81 GLU A O 1
ATOM 685 N N . GLU A 1 82 ? -14.990 -7.260 11.216 1.00 68.69 82 GLU A N 1
ATOM 686 C CA . GLU A 1 82 ? -15.789 -8.172 12.034 1.00 68.69 82 GLU A CA 1
ATOM 687 C C . GLU A 1 82 ? -15.484 -7.966 13.526 1.00 68.69 82 GLU A C 1
ATOM 689 O O . GLU A 1 82 ? -16.400 -7.728 14.317 1.00 68.69 82 GLU A O 1
ATOM 694 N N . TYR A 1 83 ? -14.206 -7.917 13.919 1.00 66.69 83 TYR A N 1
ATOM 695 C CA . TYR A 1 83 ? -13.819 -7.661 15.314 1.00 66.69 83 TYR A CA 1
ATOM 696 C C . TYR A 1 83 ? -14.238 -6.275 15.821 1.00 66.69 83 TYR A C 1
ATOM 698 O O . TYR A 1 83 ? -14.638 -6.133 16.980 1.00 66.69 83 TYR A O 1
ATOM 706 N N . SER A 1 84 ? -14.190 -5.254 14.964 1.00 65.31 84 SER A N 1
ATOM 707 C CA . SER A 1 84 ? -14.653 -3.907 15.307 1.00 65.31 84 SER A CA 1
ATOM 708 C C . SER A 1 84 ? -16.174 -3.862 15.494 1.00 65.31 84 SER A C 1
ATOM 710 O O . SER A 1 84 ? -16.672 -3.225 16.427 1.00 65.31 84 SER A O 1
ATOM 712 N N . SER A 1 85 ? -16.930 -4.615 14.686 1.00 65.19 85 SER A N 1
ATOM 713 C CA . SER A 1 85 ? -18.385 -4.759 14.837 1.00 65.19 85 SER A CA 1
ATOM 714 C C . SER A 1 85 ? -18.785 -5.499 16.129 1.00 65.19 85 SER A C 1
ATOM 716 O O . SER A 1 85 ? -19.746 -5.121 16.796 1.00 65.19 85 SER A O 1
ATOM 718 N N . LEU A 1 86 ? -17.996 -6.493 16.551 1.00 64.81 86 LEU A N 1
ATOM 719 C CA . LEU A 1 86 ? -18.175 -7.220 17.816 1.00 64.81 86 LEU A CA 1
ATOM 720 C C . LEU A 1 86 ? -17.836 -6.361 19.043 1.00 64.81 86 LEU A C 1
ATOM 722 O O . LEU A 1 86 ? -18.527 -6.422 20.061 1.00 64.81 86 LEU A O 1
ATOM 726 N N . GLY A 1 87 ? -16.786 -5.540 18.953 1.00 58.56 87 GLY A N 1
ATOM 727 C CA . GLY A 1 87 ? -16.386 -4.608 20.013 1.00 58.56 87 GLY A CA 1
ATOM 728 C C . GLY A 1 87 ? -17.316 -3.397 20.156 1.00 58.56 87 GLY A C 1
ATOM 729 O O . GLY A 1 87 ? -17.374 -2.785 21.223 1.00 58.56 87 GLY A O 1
ATOM 730 N N . SER A 1 88 ? -18.077 -3.077 19.108 1.00 56.97 88 SER A N 1
ATOM 731 C CA . SER A 1 88 ? -19.028 -1.963 19.058 1.00 56.97 88 SER A CA 1
ATOM 732 C C . SER A 1 88 ? -20.459 -2.356 19.426 1.00 56.97 88 SER A C 1
ATOM 734 O O . SER A 1 88 ? -21.373 -1.636 19.045 1.00 56.97 88 SER A O 1
ATOM 736 N N . GLY A 1 89 ? -20.661 -3.430 20.208 1.00 45.53 89 GLY A N 1
ATOM 737 C CA . GLY A 1 89 ? -21.947 -3.953 20.711 1.00 45.53 89 GLY A CA 1
ATOM 73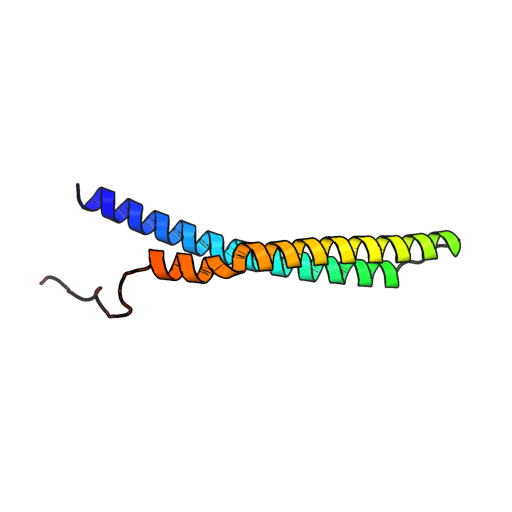8 C C . GLY A 1 89 ? -22.838 -3.003 21.539 1.00 45.53 89 GLY A C 1
ATOM 739 O O . GLY A 1 89 ? -23.502 -3.429 22.482 1.00 45.53 89 GLY A O 1
ATOM 740 N N . LEU A 1 90 ? -22.890 -1.719 21.200 1.00 43.19 90 LEU A N 1
ATOM 741 C CA . LEU A 1 90 ? -24.080 -0.901 21.325 1.00 43.19 90 LEU A CA 1
ATOM 742 C C . LEU A 1 90 ? -24.993 -1.221 20.131 1.00 43.19 90 LEU A C 1
ATOM 744 O O . LEU A 1 90 ? -24.595 -1.012 18.984 1.00 43.19 90 LEU A O 1
ATOM 748 N N . PRO A 1 91 ? -26.213 -1.731 20.362 1.00 37.53 91 PRO A N 1
ATOM 749 C CA . PRO A 1 91 ? -27.156 -1.934 19.280 1.00 37.53 91 PRO A CA 1
ATOM 750 C C . PRO A 1 91 ? -27.398 -0.600 18.570 1.00 37.53 91 PRO A C 1
ATOM 752 O O . PRO A 1 91 ? -27.615 0.429 19.214 1.00 37.53 91 PRO A O 1
ATOM 755 N N . ASN A 1 92 ? -27.372 -0.641 17.238 1.00 42.28 92 ASN A N 1
ATOM 756 C CA . ASN A 1 92 ? -27.900 0.406 16.374 1.00 42.28 92 ASN A CA 1
ATOM 757 C C . ASN A 1 92 ? -29.336 0.728 16.813 1.00 42.28 92 ASN A C 1
ATOM 759 O O . ASN A 1 92 ? -30.282 0.027 16.465 1.00 42.28 92 ASN A O 1
ATOM 763 N N . GLY A 1 93 ? -29.485 1.763 17.633 1.00 38.06 93 GLY A N 1
ATOM 764 C CA . GLY A 1 93 ? -30.763 2.148 18.205 1.00 38.06 93 GLY A CA 1
ATOM 765 C C . GLY A 1 93 ? -30.591 3.252 19.236 1.00 38.06 93 GLY A C 1
ATOM 766 O O . GLY A 1 93 ? -30.303 2.975 20.391 1.00 38.06 93 GLY A O 1
ATOM 767 N N . ASN A 1 94 ? -30.760 4.500 18.793 1.00 43.53 94 ASN A N 1
ATOM 768 C CA . ASN A 1 94 ? -31.267 5.639 19.568 1.00 43.53 94 ASN A CA 1
ATOM 769 C C . ASN A 1 94 ? -31.269 5.491 21.103 1.00 43.53 94 ASN A C 1
ATOM 771 O O . ASN A 1 94 ? -32.310 5.181 21.672 1.00 43.53 94 ASN A O 1
ATOM 775 N N . VAL A 1 95 ? -30.177 5.824 21.799 1.00 44.22 95 VAL A N 1
ATOM 776 C CA . VAL A 1 95 ? -30.264 6.172 23.232 1.00 44.22 95 VAL A CA 1
ATOM 777 C C . VAL A 1 95 ? -29.221 7.233 23.603 1.00 44.22 95 VAL A C 1
ATOM 779 O O . VAL A 1 95 ? -28.273 6.973 24.332 1.00 44.22 95 VAL A O 1
ATOM 782 N N . PHE A 1 96 ? -29.395 8.458 23.106 1.00 43.91 96 PHE A N 1
ATOM 783 C CA . PHE A 1 96 ? -28.801 9.656 23.724 1.00 43.91 96 PHE A CA 1
ATOM 784 C C . PHE A 1 96 ? -29.766 10.854 23.712 1.00 43.91 96 PHE A C 1
ATOM 786 O O . PHE A 1 96 ? -29.339 12.000 23.663 1.00 43.91 96 PHE A O 1
ATOM 793 N N . LEU A 1 97 ? -31.075 10.596 23.801 1.00 40.09 97 LEU A N 1
ATOM 794 C CA . LEU A 1 97 ? -32.078 11.616 24.120 1.00 40.09 97 LEU A CA 1
ATOM 795 C C . LEU A 1 97 ? -32.963 11.114 25.263 1.00 40.09 97 LEU A C 1
ATOM 797 O O . LEU A 1 97 ? -34.105 10.716 25.069 1.00 40.09 97 LEU A O 1
ATOM 801 N N . THR A 1 98 ? -32.420 11.127 26.472 1.00 38.25 98 THR A N 1
ATOM 802 C CA . THR A 1 98 ? -33.248 11.379 27.653 1.00 38.25 98 THR A CA 1
ATOM 803 C C . THR A 1 98 ? -32.703 12.645 28.282 1.00 38.25 98 THR A C 1
ATOM 805 O O . THR A 1 98 ? -31.757 12.610 29.072 1.00 38.25 98 THR A O 1
ATOM 808 N N . GLU A 1 99 ? -33.266 13.768 27.837 1.00 40.56 99 GLU A N 1
ATOM 809 C CA . GLU A 1 99 ? -33.325 14.991 28.624 1.00 40.56 99 GLU A CA 1
ATOM 810 C C . GLU A 1 99 ? -33.918 14.626 29.989 1.00 40.56 99 GLU A C 1
ATOM 812 O O . GLU A 1 99 ? -35.025 14.099 30.080 1.00 40.56 99 GLU A O 1
ATOM 817 N N . PHE A 1 100 ? -33.141 14.846 31.046 1.00 42.47 100 PHE A N 1
ATOM 818 C CA . PHE A 1 100 ? -33.662 14.884 32.403 1.00 42.47 100 PHE A CA 1
ATOM 819 C C . PHE A 1 100 ? -34.152 16.313 32.654 1.00 42.47 100 PHE A C 1
ATOM 821 O O . PHE A 1 100 ? -33.334 17.225 32.806 1.00 42.47 100 PHE A O 1
ATOM 828 N N . HIS A 1 101 ? -35.472 16.490 32.686 1.00 38.41 101 HIS A N 1
ATOM 829 C CA . HIS A 1 101 ? -36.128 17.570 33.418 1.00 38.41 101 HIS A CA 1
ATOM 830 C C . HIS A 1 101 ? -37.053 16.954 34.464 1.00 38.41 101 HIS A C 1
ATOM 832 O O . HIS A 1 101 ? -37.765 15.988 34.106 1.00 38.41 101 HIS A O 1
#

Mean predicted aligned error: 9.53 Å

Radius of gyration: 23.09 Å; Cα contacts (8 Å, |Δi|>4): 43; chains: 1; bounding box: 59×28×63 Å

pLDDT: mean 83.72, std 19.13, range [37.53, 98.56]